Protein AF-A0A7G2CQJ1-F1 (afdb_monomer_lite)

Organism: NCBI:txid59799

Secondary structure (DSSP, 8-state):
-------PPPPP------------GGGS-SSHHHHHHHHHTT-HHHHHHHHHHHHHHHHTTSTTTTHHHHHHHHHHHHHTT-HHHHHHHHHHH--TTT-GGGB-TTT--B-S-HHHHHHHHHHHHHTT-HHHHHHHHHHHHHHHHHHHHHHHHHGGGS-S-------------

Sequence (173 aa):
MSLDGSWSPTKTPQGYTTSRKSIDCTSVPQTDDGLRTLAANGNWSGVLALAEKLEQEKAHQNGLEHLPYVLVRITVYFKTQQIPFAISLVELLGDVENSAHYRDPTTGENLVPFSLRYICGAIPHYAGETRKAIANLERLLSICKEEGKKIRSNCGAAAPYACHGLSFHSTTA

Foldseek 3Di:
DDDPDDDDDDDDDDDDPVPVPQQALVNAPLDPVRLVVCVVVVVLVSNLVSLVVVLVVVCVPPVCVNQVSLLSNLVSCVVVVVLVVNLVSLVVVPDQPPDPVQADPVPRDGNHDLSNQLVSLQSVVVVVNVVSSVVSVVVSVVVVVVVVVVVVVVCVVPDDDDPDDDDDDDDDD

Radius of gyration: 25.17 Å; chains: 1; bounding box: 92×44×51 Å

pLDDT: mean 78.84, std 21.12, range [35.09, 97.12]

Structure (mmCIF, N/CA/C/O backbone):
data_AF-A0A7G2CQJ1-F1
#
_entry.id   AF-A0A7G2CQJ1-F1
#
loop_
_atom_site.group_PDB
_atom_site.id
_atom_site.type_symbol
_atom_site.label_atom_id
_atom_site.label_alt_id
_atom_site.label_comp_id
_atom_site.label_asym_id
_atom_site.label_entity_id
_atom_site.label_seq_id
_atom_site.pdbx_PDB_ins_code
_atom_site.Cartn_x
_atom_site.Cartn_y
_atom_site.Cartn_z
_atom_site.occupancy
_atom_site.B_iso_or_equiv
_atom_site.auth_seq_id
_atom_site.auth_comp_id
_atom_site.auth_asym_id
_atom_site.auth_atom_id
_atom_site.pdbx_PDB_model_num
ATOM 1 N N . MET A 1 1 ? -75.884 12.885 5.018 1.00 38.56 1 MET A N 1
ATOM 2 C CA . MET A 1 1 ? -74.931 11.811 4.668 1.00 38.56 1 MET A CA 1
ATOM 3 C C . MET A 1 1 ? -73.543 12.347 4.970 1.00 38.56 1 MET A C 1
ATOM 5 O O . MET A 1 1 ? -73.030 13.131 4.186 1.00 38.56 1 MET A O 1
ATOM 9 N N . SER A 1 2 ? -73.019 12.030 6.155 1.00 37.56 2 SER A N 1
ATOM 10 C CA . SER A 1 2 ? -71.701 12.467 6.633 1.00 37.56 2 SER A CA 1
ATOM 11 C C . SER A 1 2 ? -70.716 11.311 6.483 1.00 37.56 2 SER A C 1
ATOM 13 O O . SER A 1 2 ? -71.051 10.177 6.823 1.00 37.56 2 SER A O 1
ATOM 15 N N . LEU A 1 3 ? -69.540 11.591 5.925 1.00 40.41 3 LEU A N 1
ATOM 16 C CA . LEU A 1 3 ? -68.446 10.639 5.752 1.00 40.41 3 LEU A CA 1
ATOM 17 C C . LEU A 1 3 ? -67.506 10.738 6.959 1.00 40.41 3 LEU A C 1
ATOM 19 O O . LEU A 1 3 ? -66.590 11.555 6.954 1.00 40.41 3 LEU A O 1
ATOM 23 N N . ASP A 1 4 ? -67.714 9.894 7.968 1.00 39.97 4 ASP A N 1
ATOM 24 C CA . ASP A 1 4 ? -66.741 9.685 9.046 1.00 39.97 4 ASP A CA 1
ATOM 25 C C . ASP A 1 4 ? -65.789 8.549 8.647 1.00 39.97 4 ASP A C 1
ATOM 27 O O . ASP A 1 4 ? -66.007 7.372 8.932 1.00 39.97 4 ASP A O 1
ATOM 31 N N . GLY A 1 5 ? -64.727 8.903 7.924 1.00 41.91 5 GLY A N 1
ATOM 32 C CA . GLY A 1 5 ? -63.614 8.006 7.625 1.00 41.91 5 GLY A CA 1
ATOM 33 C C . GLY A 1 5 ? -62.579 8.042 8.746 1.00 41.91 5 GLY A C 1
ATOM 34 O O . GLY A 1 5 ? -61.661 8.856 8.713 1.00 41.91 5 GLY A O 1
ATOM 35 N N . SER A 1 6 ? -62.723 7.163 9.739 1.00 41.19 6 SER A N 1
ATOM 36 C CA . SER A 1 6 ? -61.717 6.933 10.784 1.00 41.19 6 SER A CA 1
ATOM 37 C C . SER A 1 6 ? -60.402 6.446 10.161 1.00 41.19 6 SER A C 1
ATOM 39 O O . SER A 1 6 ? -60.312 5.338 9.630 1.00 41.19 6 SER A O 1
ATOM 41 N N . TRP A 1 7 ? -59.368 7.284 10.214 1.00 36.56 7 TRP A N 1
ATOM 42 C CA . TRP A 1 7 ? -58.009 6.924 9.822 1.00 36.56 7 TRP A CA 1
ATOM 43 C C . TRP A 1 7 ? -57.361 6.153 10.978 1.00 36.56 7 TRP A C 1
ATOM 45 O O . TRP A 1 7 ? -57.026 6.725 12.013 1.00 36.56 7 TRP A O 1
ATOM 55 N N . SER A 1 8 ? -57.213 4.836 10.828 1.00 43.59 8 SER A N 1
ATOM 56 C CA . SER A 1 8 ? -56.394 4.032 11.741 1.00 43.59 8 SER A CA 1
ATOM 57 C C . SER A 1 8 ? -54.943 4.049 11.250 1.00 43.59 8 SER A C 1
ATOM 59 O O . SER A 1 8 ? -54.709 3.676 10.099 1.00 43.59 8 SER A O 1
ATOM 61 N N . PRO A 1 9 ? -53.954 4.449 12.070 1.00 41.66 9 PRO A N 1
ATOM 62 C CA . PRO A 1 9 ? -52.561 4.415 11.655 1.00 41.66 9 PRO A CA 1
ATOM 63 C C . PRO A 1 9 ? -52.109 2.958 11.522 1.00 41.66 9 PRO A C 1
ATOM 65 O O . PRO A 1 9 ? -52.094 2.188 12.485 1.00 41.66 9 PRO A O 1
ATOM 68 N N . THR A 1 10 ? -51.747 2.577 10.299 1.00 43.53 10 THR A N 1
ATOM 69 C CA . THR A 1 10 ? -51.052 1.331 9.980 1.00 43.53 10 THR A CA 1
ATOM 70 C C . THR A 1 10 ? -49.830 1.184 10.878 1.00 43.53 10 THR A C 1
ATOM 72 O O . THR A 1 10 ? -48.957 2.052 10.905 1.00 43.53 10 THR A O 1
ATOM 75 N N . LYS A 1 11 ? -49.787 0.071 11.617 1.00 45.81 11 LYS A N 1
ATOM 76 C CA . LYS A 1 11 ? -48.659 -0.354 12.447 1.00 45.81 11 LYS A CA 1
ATOM 77 C C . LYS A 1 11 ? -47.366 -0.247 11.635 1.00 45.81 11 LYS A C 1
ATOM 79 O O . LYS A 1 11 ? -47.217 -0.920 10.618 1.00 45.81 11 LYS A O 1
ATOM 84 N N . THR A 1 12 ? -46.444 0.597 12.084 1.00 46.50 12 THR A N 1
ATOM 85 C CA . THR A 1 12 ? -45.064 0.593 11.605 1.00 46.50 12 THR A CA 1
ATOM 86 C C . THR A 1 12 ? -44.456 -0.790 11.865 1.00 46.50 12 THR A C 1
ATOM 88 O O . THR A 1 12 ? -44.685 -1.356 12.940 1.00 46.50 12 THR A O 1
ATOM 91 N N . PRO A 1 13 ? -43.694 -1.370 10.921 1.00 41.81 13 PRO A N 1
ATOM 92 C CA . PRO A 1 13 ? -42.969 -2.601 11.190 1.00 41.81 13 PRO A CA 1
ATOM 93 C C . PRO A 1 13 ? -41.965 -2.335 12.312 1.00 41.81 13 PRO A C 1
ATOM 95 O O . PRO A 1 13 ? -41.044 -1.529 12.170 1.00 41.81 13 PRO A O 1
ATOM 98 N N . GLN A 1 14 ? -42.170 -2.992 13.451 1.00 43.56 14 GLN A N 1
ATOM 99 C CA . GLN A 1 14 ? -41.167 -3.087 14.497 1.00 43.56 14 GLN A CA 1
ATOM 100 C C . GLN A 1 14 ? -39.921 -3.783 13.945 1.00 43.56 14 GLN A C 1
ATOM 102 O O . GLN A 1 14 ? -39.997 -4.891 13.425 1.00 43.56 14 GLN A O 1
ATOM 107 N N . GLY A 1 15 ? -38.773 -3.164 14.207 1.00 45.78 15 GLY A N 1
ATOM 108 C CA . GLY A 1 15 ? -37.639 -3.911 14.732 1.00 45.78 15 GLY A CA 1
ATOM 109 C C . GLY A 1 15 ? -36.681 -4.500 13.710 1.00 45.78 15 GLY A C 1
ATOM 110 O O . GLY A 1 15 ? -36.677 -5.700 13.478 1.00 45.78 15 GLY A O 1
ATOM 111 N N . TYR A 1 16 ? -35.722 -3.681 13.290 1.00 39.69 16 TYR A N 1
ATOM 112 C CA . TYR A 1 16 ? -34.320 -4.105 13.281 1.00 39.69 16 TYR A CA 1
ATOM 113 C C . TYR A 1 16 ? -33.422 -2.886 13.486 1.00 39.69 16 TYR A C 1
ATOM 115 O O . TYR A 1 16 ? -32.668 -2.461 12.615 1.00 39.69 16 TYR A O 1
ATOM 123 N N . THR A 1 17 ? -33.439 -2.342 14.703 1.00 41.84 17 THR A N 1
ATOM 124 C CA . THR A 1 17 ? -32.202 -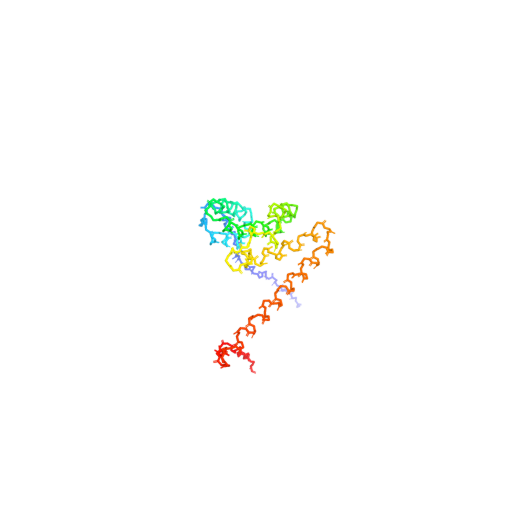1.779 15.246 1.00 41.84 17 THR A CA 1
ATOM 125 C C . THR A 1 17 ? -31.293 -2.962 15.557 1.00 41.84 17 THR A C 1
ATOM 127 O O . THR A 1 17 ? -31.190 -3.405 16.701 1.00 41.84 17 THR A O 1
ATOM 130 N N . THR A 1 18 ? -30.654 -3.528 14.533 1.00 45.84 18 THR A N 1
ATOM 131 C CA . THR A 1 18 ? -29.460 -4.341 14.754 1.00 45.84 18 THR A CA 1
ATOM 132 C C . THR A 1 18 ? -28.413 -3.371 15.279 1.00 45.84 18 THR A C 1
ATOM 134 O O . THR A 1 18 ? -27.668 -2.762 14.516 1.00 45.84 18 THR A O 1
ATOM 137 N N . SER A 1 19 ? -28.412 -3.170 16.596 1.00 44.41 19 SER A N 1
ATOM 138 C CA . SER A 1 19 ? -27.239 -2.705 17.314 1.00 44.41 19 SER A CA 1
ATOM 139 C C . SER A 1 19 ? -26.171 -3.750 17.016 1.00 44.41 19 SER A C 1
ATOM 141 O O . SER A 1 19 ? -26.135 -4.811 17.643 1.00 44.41 19 SER A O 1
ATOM 143 N N . ARG A 1 20 ? -25.398 -3.544 15.940 1.00 54.56 20 ARG A N 1
ATOM 144 C CA . ARG A 1 20 ? -24.215 -4.361 15.684 1.00 54.56 20 ARG A CA 1
ATOM 145 C C . ARG A 1 20 ? -23.365 -4.165 16.924 1.00 54.56 20 ARG A C 1
ATOM 147 O O . ARG A 1 20 ? -22.892 -3.057 17.166 1.00 54.56 20 ARG A O 1
ATOM 154 N N . LYS A 1 21 ? -23.248 -5.212 17.746 1.00 56.34 21 LYS A N 1
ATOM 155 C CA . LYS A 1 21 ? -22.308 -5.211 18.865 1.00 56.34 21 LYS A CA 1
ATOM 156 C C . LYS A 1 21 ? -20.968 -4.768 18.292 1.00 56.34 21 LYS A C 1
ATOM 158 O O . LYS A 1 21 ? -20.509 -5.363 17.320 1.00 56.34 21 LYS A O 1
ATOM 163 N N . SER A 1 22 ? -20.410 -3.696 18.847 1.00 59.47 22 SER A N 1
ATOM 164 C CA . SER A 1 22 ? -19.086 -3.216 18.468 1.00 59.47 22 SER A CA 1
ATOM 165 C C . SER A 1 22 ? -18.108 -4.373 18.654 1.00 59.47 22 SER A C 1
ATOM 167 O O . SER A 1 22 ? -17.890 -4.818 19.780 1.00 59.47 22 SER A O 1
ATOM 169 N N . ILE A 1 23 ? -17.614 -4.926 17.547 1.00 67.81 23 ILE A N 1
ATOM 170 C CA . ILE A 1 23 ? -16.630 -6.005 17.567 1.00 67.81 23 ILE A CA 1
ATOM 171 C C . ILE A 1 23 ? -15.284 -5.352 17.849 1.00 67.81 23 ILE A C 1
ATOM 173 O O . ILE A 1 23 ? -14.798 -4.560 17.041 1.00 67.81 23 ILE A O 1
ATOM 177 N N . ASP A 1 24 ? -14.717 -5.662 19.009 1.00 69.25 24 ASP A N 1
ATOM 178 C CA . ASP A 1 24 ? -13.407 -5.176 19.430 1.00 69.25 24 ASP A CA 1
ATOM 179 C C . ASP A 1 24 ? -12.278 -6.083 18.904 1.00 69.25 24 ASP A C 1
ATOM 181 O O . ASP A 1 24 ? -12.482 -7.259 18.598 1.00 69.25 24 ASP A O 1
ATOM 185 N N . CYS A 1 25 ? -11.068 -5.542 18.821 1.00 63.22 25 CYS A N 1
ATOM 186 C CA . CYS A 1 25 ? -9.852 -6.174 18.304 1.00 63.22 25 CYS A CA 1
ATOM 187 C C . CYS A 1 25 ? -9.487 -7.465 19.058 1.00 63.22 25 CYS A C 1
ATOM 189 O O . CYS A 1 25 ? -8.843 -8.353 18.506 1.00 63.22 25 CYS A O 1
ATOM 191 N N . THR A 1 26 ? -9.915 -7.572 20.317 1.00 71.50 26 THR A N 1
ATOM 192 C CA . THR A 1 26 ? -9.731 -8.741 21.190 1.00 71.50 26 THR A CA 1
ATOM 193 C C . THR A 1 26 ? -10.699 -9.888 20.887 1.00 71.50 26 THR A C 1
ATOM 195 O O . THR A 1 26 ? -10.455 -11.024 21.284 1.00 71.50 26 THR A O 1
ATOM 198 N N . SER A 1 27 ? -11.790 -9.604 20.171 1.00 76.31 27 SER A N 1
ATOM 199 C CA . SER A 1 27 ? -12.856 -10.565 19.865 1.00 76.31 27 SER A CA 1
ATOM 200 C C . SER A 1 27 ? -12.711 -11.240 18.500 1.00 76.31 27 SER A C 1
ATOM 202 O O . SER A 1 27 ? -13.514 -12.109 18.158 1.00 76.31 27 SER A O 1
ATOM 204 N N . VAL A 1 28 ? -11.689 -10.863 17.725 1.00 82.81 28 VAL A N 1
ATOM 205 C CA . VAL A 1 28 ? -11.397 -11.442 16.410 1.00 82.81 28 VAL A CA 1
ATOM 206 C C . VAL A 1 28 ? -10.082 -12.230 16.415 1.00 82.81 28 VAL A C 1
ATOM 208 O O . VAL A 1 28 ? -9.173 -11.910 17.191 1.00 82.81 28 VAL A O 1
ATOM 211 N N . PRO A 1 29 ? -9.943 -13.237 15.532 1.00 86.81 29 PRO A N 1
ATOM 212 C CA . PRO A 1 29 ? -8.672 -13.921 15.319 1.00 86.81 29 PRO A CA 1
ATOM 213 C C . PRO A 1 29 ? -7.546 -12.931 15.002 1.00 86.81 29 PRO A C 1
ATOM 215 O O . PRO A 1 29 ? -7.745 -11.975 14.260 1.00 86.81 29 PRO A O 1
ATOM 218 N N . GLN A 1 30 ? -6.348 -13.163 15.535 1.00 88.00 30 GLN A N 1
ATOM 219 C CA . GLN A 1 30 ? -5.166 -12.336 15.254 1.00 88.00 30 GLN A CA 1
ATOM 220 C C . GLN A 1 30 ? -4.519 -12.778 13.931 1.00 88.00 30 GLN A C 1
ATOM 222 O O . GLN A 1 30 ? -3.376 -13.214 13.899 1.00 88.00 30 GLN A O 1
ATOM 227 N N . THR A 1 31 ? -5.306 -12.775 12.857 1.00 90.94 31 THR A N 1
ATOM 228 C CA . THR A 1 31 ? -4.946 -13.289 11.527 1.00 90.94 31 THR A CA 1
ATOM 229 C C . THR A 1 31 ? -5.601 -12.432 10.440 1.00 90.94 31 THR A C 1
ATOM 231 O O . THR A 1 31 ? -6.423 -11.558 10.734 1.00 90.94 31 THR A O 1
ATOM 234 N N . ASP A 1 32 ? -5.300 -12.713 9.170 1.00 90.06 32 ASP A N 1
ATOM 235 C CA . ASP A 1 32 ? -5.942 -12.065 8.015 1.00 90.06 32 ASP A CA 1
ATOM 236 C C . ASP A 1 32 ? -7.476 -12.140 8.051 1.00 90.06 32 ASP A C 1
ATOM 238 O O . ASP A 1 32 ? -8.168 -11.202 7.648 1.00 90.06 32 ASP A O 1
ATOM 242 N N . ASP A 1 33 ? -8.033 -13.229 8.582 1.00 91.19 33 ASP A N 1
ATOM 243 C CA . ASP A 1 33 ? -9.482 -13.373 8.744 1.00 91.19 33 ASP A CA 1
ATOM 244 C C . ASP A 1 33 ? -10.049 -12.408 9.796 1.00 91.19 33 ASP A C 1
ATOM 246 O O . ASP A 1 33 ? -11.168 -11.903 9.647 1.00 91.19 33 ASP A O 1
ATOM 250 N N . GLY A 1 34 ? -9.260 -12.067 10.819 1.00 90.62 34 GLY A N 1
ATOM 251 C CA . GLY A 1 34 ? -9.585 -11.003 11.764 1.00 90.62 34 GLY A CA 1
ATOM 252 C C . GLY A 1 34 ? -9.640 -9.630 11.105 1.00 90.62 34 GLY A C 1
ATOM 253 O O . GLY A 1 34 ? -10.609 -8.896 11.310 1.00 90.62 34 GLY A O 1
ATOM 254 N N . LEU A 1 35 ? -8.665 -9.310 10.245 1.00 92.88 35 LEU A N 1
ATOM 255 C CA . LEU A 1 35 ? -8.658 -8.061 9.471 1.00 92.88 35 LEU A CA 1
ATOM 256 C C . LEU A 1 35 ? -9.908 -7.941 8.592 1.00 92.88 35 LEU A C 1
ATOM 258 O O . LEU A 1 35 ? -10.574 -6.903 8.599 1.00 92.88 35 LEU A O 1
ATOM 262 N N . ARG A 1 36 ? -10.272 -9.015 7.879 1.00 92.38 36 ARG A N 1
ATOM 263 C CA . ARG A 1 36 ? -11.488 -9.060 7.047 1.00 92.38 36 ARG A CA 1
ATOM 264 C C . ARG A 1 36 ? -12.749 -8.854 7.881 1.00 92.38 36 ARG A C 1
ATOM 266 O O . ARG A 1 36 ? -13.626 -8.089 7.485 1.00 92.38 36 ARG A O 1
ATOM 273 N N . THR A 1 37 ? -12.824 -9.494 9.046 1.00 91.12 37 THR A N 1
ATOM 274 C CA . THR A 1 37 ? -13.973 -9.388 9.954 1.00 91.12 37 THR A CA 1
ATOM 275 C C . THR A 1 37 ? -14.127 -7.966 10.495 1.00 91.12 37 THR A C 1
ATOM 277 O O . THR A 1 37 ? -15.224 -7.409 10.454 1.00 91.12 37 THR A O 1
ATOM 280 N N . LEU A 1 38 ? -13.042 -7.333 10.948 1.00 91.31 38 LEU A N 1
ATOM 281 C CA . LEU A 1 38 ? -13.073 -5.951 11.438 1.00 91.31 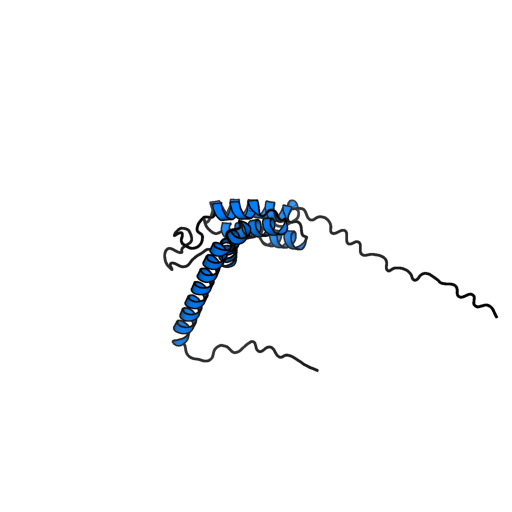38 LEU A CA 1
ATOM 282 C C . LEU A 1 38 ? -13.449 -4.963 10.325 1.00 91.31 38 LEU A C 1
ATOM 284 O O . LEU A 1 38 ? -14.300 -4.095 10.538 1.00 91.31 38 LEU A O 1
ATOM 288 N N . ALA A 1 39 ? -12.892 -5.139 9.123 1.00 91.50 39 ALA A N 1
ATOM 289 C CA . ALA A 1 39 ? -13.209 -4.312 7.962 1.00 91.50 39 ALA A CA 1
ATOM 290 C C . ALA A 1 39 ? -14.682 -4.446 7.541 1.00 91.50 39 ALA A C 1
ATOM 292 O O . ALA A 1 39 ? -15.343 -3.438 7.292 1.00 91.50 39 ALA A O 1
ATOM 293 N N . ALA A 1 40 ? -15.232 -5.666 7.531 1.00 90.69 40 ALA A N 1
ATOM 294 C CA . ALA A 1 40 ? -16.645 -5.912 7.230 1.00 90.69 40 ALA A CA 1
ATOM 295 C C . ALA A 1 40 ? -17.594 -5.241 8.241 1.00 90.69 40 ALA A C 1
ATOM 297 O O . ALA A 1 40 ? -18.707 -4.840 7.893 1.00 90.69 40 ALA A O 1
ATOM 298 N N . ASN A 1 41 ? -17.144 -5.076 9.487 1.00 88.75 41 ASN A N 1
ATOM 299 C CA . ASN A 1 41 ? -17.885 -4.375 10.533 1.00 88.75 41 ASN A CA 1
ATOM 300 C C . ASN A 1 41 ? -17.639 -2.858 10.551 1.00 88.75 41 ASN A C 1
ATOM 302 O O . ASN A 1 41 ? -18.292 -2.154 11.317 1.00 88.75 41 ASN A O 1
ATOM 306 N N . GLY A 1 42 ? -16.744 -2.343 9.703 1.00 89.06 42 GLY A N 1
ATOM 307 C CA . GLY A 1 42 ? -16.388 -0.925 9.649 1.00 89.06 42 GLY A CA 1
ATOM 308 C C . GLY A 1 42 ? -15.527 -0.448 10.822 1.00 89.06 42 GLY A C 1
ATOM 309 O O . GLY A 1 42 ? -15.381 0.759 11.007 1.00 89.06 42 GLY A O 1
ATOM 310 N N . ASN A 1 43 ? -14.947 -1.361 11.610 1.00 92.12 43 ASN A N 1
ATOM 311 C CA . ASN A 1 43 ? -14.040 -1.011 12.705 1.00 92.12 43 ASN A CA 1
ATOM 312 C C . ASN A 1 43 ? -12.629 -0.722 12.162 1.00 92.12 43 ASN A C 1
ATOM 314 O O . ASN A 1 43 ? -11.706 -1.519 12.318 1.00 92.12 43 ASN A O 1
ATOM 318 N N . TRP A 1 44 ? -12.462 0.425 11.501 1.00 93.25 44 TRP A N 1
ATOM 319 C CA . TRP A 1 44 ? -11.199 0.812 10.860 1.00 93.25 44 TRP A CA 1
ATOM 320 C C . TRP A 1 44 ? -10.054 1.044 11.852 1.00 93.25 44 TRP A C 1
ATOM 322 O O . TRP A 1 44 ? -8.910 0.735 11.531 1.00 93.25 44 TRP A O 1
ATOM 332 N N . SER A 1 45 ? -10.348 1.519 13.066 1.00 92.31 45 SER A N 1
ATOM 333 C CA . SER A 1 45 ? -9.358 1.636 14.146 1.00 92.31 45 SER A CA 1
ATOM 334 C C . SER A 1 45 ? -8.816 0.273 14.571 1.00 92.31 45 SER A C 1
ATOM 336 O O . SER A 1 45 ? -7.612 0.121 14.754 1.00 92.31 45 SER A O 1
ATOM 338 N N . GLY A 1 46 ? -9.686 -0.737 14.667 1.00 91.94 46 GLY A N 1
ATOM 339 C CA . GLY A 1 46 ? -9.268 -2.102 14.967 1.00 91.94 46 GLY A CA 1
ATOM 340 C C . GLY A 1 46 ? -8.479 -2.737 13.826 1.00 91.94 46 GLY A C 1
ATOM 341 O O . GLY A 1 46 ? -7.490 -3.419 14.080 1.00 91.94 46 GLY A O 1
ATOM 342 N N . VAL A 1 47 ? -8.872 -2.484 12.569 1.00 94.56 47 VAL A N 1
ATOM 343 C CA . VAL A 1 47 ? -8.101 -2.930 11.393 1.00 94.56 47 VAL A CA 1
ATOM 344 C C . VAL A 1 47 ? -6.691 -2.342 11.428 1.00 94.56 47 VAL A C 1
ATOM 346 O O . VAL A 1 47 ? -5.739 -3.078 11.194 1.00 94.56 47 VAL A O 1
ATOM 349 N N . LEU A 1 48 ? -6.545 -1.049 11.747 1.00 95.12 48 LEU A N 1
ATOM 350 C CA . LEU A 1 48 ? -5.237 -0.399 11.848 1.00 95.12 48 LEU A CA 1
ATOM 351 C C . LEU A 1 48 ? -4.361 -1.057 12.918 1.00 95.12 48 LEU A C 1
ATOM 353 O O . LEU A 1 48 ? -3.249 -1.476 12.612 1.00 95.12 48 LEU A O 1
ATOM 357 N N . ALA A 1 49 ? -4.887 -1.206 14.137 1.00 94.06 49 ALA A N 1
ATOM 358 C CA . ALA A 1 49 ? -4.142 -1.781 15.255 1.00 94.06 49 ALA A CA 1
ATOM 359 C C . ALA A 1 49 ? -3.716 -3.236 14.989 1.00 94.06 49 ALA A C 1
ATOM 361 O O . ALA A 1 49 ? -2.582 -3.620 15.273 1.00 94.06 49 ALA A O 1
ATOM 362 N N . LEU A 1 50 ? -4.609 -4.050 14.413 1.00 94.19 50 LEU A N 1
ATOM 363 C CA . LEU A 1 50 ? -4.287 -5.433 14.067 1.00 94.19 50 LEU A CA 1
ATOM 364 C C . LEU A 1 50 ? -3.273 -5.507 12.916 1.00 94.19 50 LEU A C 1
ATOM 366 O O . LEU A 1 50 ? -2.356 -6.322 12.971 1.00 94.19 50 LEU A O 1
ATOM 370 N N . ALA A 1 51 ? -3.401 -4.649 11.900 1.00 94.75 51 ALA A N 1
ATOM 371 C CA . ALA A 1 51 ? -2.464 -4.613 10.781 1.00 94.75 51 ALA A CA 1
ATOM 372 C C . ALA A 1 51 ? -1.056 -4.210 11.233 1.00 94.75 51 ALA A C 1
ATOM 374 O O . ALA A 1 51 ? -0.095 -4.830 10.799 1.00 94.75 51 ALA A O 1
ATOM 375 N N . GLU A 1 52 ? -0.923 -3.236 12.139 1.00 94.06 52 GLU A N 1
ATOM 376 C CA . GLU A 1 52 ? 0.374 -2.830 12.698 1.00 94.06 52 GLU A CA 1
ATOM 377 C C . GLU A 1 52 ? 1.053 -3.961 13.469 1.00 94.06 52 GLU A C 1
ATOM 379 O O . GLU A 1 52 ? 2.252 -4.189 13.314 1.00 94.06 52 GLU A O 1
ATOM 384 N N . LYS A 1 53 ? 0.286 -4.710 14.263 1.00 92.56 53 LYS A N 1
ATOM 385 C CA . LYS A 1 53 ? 0.812 -5.862 14.994 1.00 92.56 53 LYS A CA 1
ATOM 386 C C . LYS A 1 53 ? 1.298 -6.963 14.045 1.00 92.56 53 LYS A C 1
ATOM 388 O O . LYS A 1 53 ? 2.411 -7.456 14.208 1.00 92.56 53 LYS A O 1
ATOM 393 N N . LEU A 1 54 ? 0.493 -7.319 13.043 1.00 92.50 54 LEU A N 1
ATOM 394 C CA . LEU A 1 54 ? 0.852 -8.351 12.064 1.00 92.50 54 LEU A CA 1
ATOM 395 C C . LEU A 1 54 ? 2.035 -7.923 11.185 1.00 92.50 54 LEU A C 1
ATOM 397 O O . LEU A 1 54 ? 2.920 -8.729 10.908 1.00 92.50 54 LEU A O 1
ATOM 401 N N . GLU A 1 55 ? 2.093 -6.648 10.796 1.00 92.38 55 GLU A N 1
ATOM 402 C CA . GLU A 1 55 ? 3.235 -6.075 10.084 1.00 92.38 55 GLU A CA 1
ATOM 403 C C . GLU A 1 55 ? 4.518 -6.222 10.904 1.00 92.38 55 GLU A C 1
ATOM 405 O O . GLU A 1 55 ? 5.516 -6.716 10.383 1.00 92.38 55 GLU A O 1
ATOM 410 N N . GLN A 1 56 ? 4.484 -5.853 12.190 1.00 90.44 56 GLN A N 1
ATOM 411 C CA . GLN A 1 56 ? 5.629 -6.000 13.085 1.00 90.44 56 GLN A CA 1
ATOM 412 C C . GLN A 1 56 ? 6.045 -7.464 13.204 1.00 90.44 56 GLN A C 1
ATOM 414 O O . GLN A 1 56 ? 7.215 -7.771 13.010 1.00 90.44 56 GLN A O 1
ATOM 419 N N . GLU A 1 57 ? 5.120 -8.388 13.458 1.00 89.56 57 GLU A N 1
ATOM 420 C CA . GLU A 1 57 ? 5.431 -9.822 13.552 1.00 89.56 57 GLU A CA 1
ATOM 421 C C . GLU A 1 57 ? 6.105 -10.355 12.275 1.00 89.56 57 GLU A C 1
ATOM 423 O O . GLU A 1 57 ? 7.057 -11.137 12.352 1.00 89.56 57 GLU A O 1
ATOM 428 N N . LYS A 1 58 ? 5.665 -9.893 11.098 1.00 87.81 58 LYS A N 1
ATOM 429 C CA . LYS A 1 58 ? 6.181 -10.341 9.798 1.00 87.81 58 LYS A CA 1
ATOM 430 C C . LYS A 1 58 ? 7.461 -9.659 9.347 1.00 87.81 58 LYS A C 1
ATOM 432 O O . LYS A 1 58 ? 8.295 -10.320 8.728 1.00 87.81 58 LYS A O 1
ATOM 437 N N . ALA A 1 59 ? 7.672 -8.400 9.716 1.00 82.81 59 ALA A N 1
ATOM 438 C CA . ALA A 1 59 ? 8.903 -7.674 9.420 1.00 82.81 59 ALA A CA 1
ATOM 439 C C . ALA A 1 59 ? 10.145 -8.363 10.018 1.00 82.81 59 ALA A C 1
ATOM 441 O O . ALA A 1 59 ? 11.222 -8.302 9.431 1.00 82.81 59 ALA A O 1
ATOM 442 N N . HIS A 1 60 ? 9.992 -9.069 11.145 1.00 74.19 60 HIS A N 1
ATOM 443 C CA . HIS A 1 60 ? 11.086 -9.803 11.792 1.00 74.19 60 HIS A CA 1
ATOM 444 C C . HIS A 1 60 ? 11.402 -11.162 11.144 1.00 74.19 60 HIS A C 1
ATOM 446 O O . HIS A 1 60 ? 12.488 -11.691 11.366 1.00 74.19 60 HIS A O 1
ATOM 452 N N . GLN A 1 61 ? 10.468 -11.751 10.389 1.00 68.06 61 GLN A N 1
ATOM 453 C CA . GLN A 1 61 ? 10.599 -13.119 9.868 1.00 68.06 61 GLN A CA 1
ATOM 454 C C . GLN A 1 61 ? 11.108 -13.138 8.430 1.00 68.06 61 GLN A C 1
ATOM 456 O O . GLN A 1 61 ? 12.105 -13.789 8.141 1.00 68.06 61 GLN A O 1
ATOM 461 N N . ASN A 1 62 ? 10.426 -12.416 7.542 1.00 63.69 62 ASN A N 1
ATOM 462 C CA . ASN A 1 62 ? 10.697 -12.391 6.112 1.00 63.69 62 ASN A CA 1
ATOM 463 C C . ASN A 1 62 ? 10.452 -10.966 5.625 1.00 63.69 62 ASN A C 1
ATOM 465 O O . ASN A 1 62 ? 9.321 -10.480 5.651 1.00 63.69 62 ASN A O 1
ATOM 469 N N . GLY A 1 63 ? 11.515 -10.291 5.183 1.00 72.19 63 GLY A N 1
ATOM 470 C CA . GLY A 1 63 ? 11.538 -8.839 4.995 1.00 72.19 63 GLY A CA 1
ATOM 471 C C . GLY A 1 63 ? 10.449 -8.255 4.090 1.00 72.19 63 GLY A C 1
ATOM 472 O O . GLY A 1 63 ? 10.213 -7.064 4.183 1.00 72.19 63 GLY A O 1
ATOM 473 N N . LEU A 1 64 ? 9.745 -9.045 3.269 1.00 85.50 64 LEU A N 1
ATOM 474 C CA . LEU A 1 64 ? 8.676 -8.577 2.371 1.00 85.50 64 LEU A CA 1
ATOM 475 C C . LEU A 1 64 ? 7.270 -9.102 2.721 1.00 85.50 64 LEU A C 1
ATOM 477 O O . LEU A 1 64 ? 6.285 -8.604 2.179 1.00 85.50 64 LEU A O 1
ATOM 481 N N . GLU A 1 65 ? 7.137 -10.050 3.658 1.00 88.44 65 GLU A N 1
ATOM 482 C CA . GLU A 1 65 ? 5.823 -10.571 4.090 1.00 88.44 65 GLU A CA 1
ATOM 483 C C . GLU A 1 65 ? 4.974 -9.520 4.816 1.00 88.44 65 GLU A C 1
ATOM 485 O O . GLU A 1 65 ? 3.771 -9.699 4.991 1.00 88.44 65 GLU A O 1
ATOM 490 N N . HIS A 1 66 ? 5.593 -8.415 5.230 1.00 90.81 66 HIS A N 1
ATOM 491 C CA . HIS A 1 66 ? 4.920 -7.303 5.884 1.00 90.81 66 HIS A CA 1
ATOM 492 C C . HIS A 1 66 ? 4.150 -6.398 4.890 1.00 90.81 66 HIS A C 1
ATOM 494 O O . HIS A 1 66 ? 3.204 -5.714 5.283 1.00 90.81 66 HIS A O 1
ATOM 500 N N . LEU A 1 67 ? 4.495 -6.418 3.592 1.00 93.50 67 LEU A N 1
ATOM 501 C CA . LEU A 1 67 ? 3.944 -5.510 2.572 1.00 93.50 67 LEU A CA 1
ATOM 502 C C . LEU A 1 67 ? 2.410 -5.557 2.408 1.00 93.50 67 LEU A C 1
ATOM 504 O O . LEU A 1 67 ? 1.804 -4.495 2.228 1.00 93.50 67 LEU A O 1
ATOM 508 N N . PRO A 1 68 ? 1.731 -6.721 2.485 1.00 93.31 68 PRO A N 1
ATOM 509 C CA . PRO A 1 68 ? 0.270 -6.765 2.467 1.00 93.31 68 PRO A CA 1
ATOM 510 C C . PRO A 1 68 ? -0.366 -5.983 3.624 1.00 93.31 68 PRO A C 1
ATOM 512 O O . PRO A 1 68 ? -1.396 -5.338 3.432 1.00 93.31 68 PRO A O 1
ATOM 515 N N . TYR A 1 69 ? 0.254 -5.973 4.805 1.00 94.62 69 TYR A N 1
ATOM 516 C CA . TYR A 1 69 ? -0.250 -5.213 5.951 1.00 94.62 69 TYR A CA 1
ATOM 517 C C . TYR A 1 69 ? -0.014 -3.715 5.779 1.00 94.62 69 TYR A C 1
ATOM 519 O O . TYR A 1 69 ? -0.893 -2.921 6.115 1.00 94.62 69 TYR A O 1
ATOM 527 N N . VAL A 1 70 ? 1.092 -3.318 5.144 1.00 94.75 70 VAL A N 1
ATOM 528 C CA . VAL A 1 70 ? 1.316 -1.917 4.755 1.00 94.75 70 VAL A CA 1
ATOM 529 C C . VAL A 1 70 ? 0.211 -1.432 3.811 1.00 94.75 70 VAL A C 1
ATOM 531 O O . VAL A 1 70 ? -0.367 -0.365 4.020 1.00 94.75 70 VAL A O 1
ATOM 534 N N . LEU A 1 71 ? -0.169 -2.246 2.821 1.00 95.25 71 LEU A N 1
ATOM 535 C CA . LEU A 1 71 ? -1.301 -1.955 1.936 1.00 95.25 71 LEU A CA 1
ATOM 536 C C . LEU A 1 71 ? -2.622 -1.787 2.711 1.00 95.25 71 LEU A C 1
ATOM 538 O O . LEU A 1 71 ? -3.403 -0.874 2.419 1.00 95.25 71 LEU A O 1
ATOM 542 N N . VAL A 1 72 ? -2.878 -2.641 3.707 1.00 95.88 72 VAL A N 1
ATOM 543 C CA . VAL A 1 72 ? -4.059 -2.524 4.579 1.00 95.88 72 VAL A CA 1
ATOM 544 C C . VAL A 1 72 ? -4.034 -1.203 5.347 1.00 95.88 72 VAL A C 1
ATOM 546 O O . VAL A 1 72 ? -5.036 -0.487 5.338 1.00 95.88 72 VAL A O 1
ATOM 549 N N . ARG A 1 73 ? -2.901 -0.822 5.945 1.00 96.56 73 ARG A N 1
ATOM 550 C CA . ARG A 1 73 ? -2.755 0.449 6.676 1.00 96.56 73 ARG A CA 1
ATOM 551 C C . ARG A 1 73 ? -2.998 1.658 5.779 1.00 96.56 73 ARG A C 1
ATOM 553 O O . ARG A 1 73 ? -3.796 2.524 6.133 1.00 96.56 73 ARG A O 1
ATOM 560 N N . ILE A 1 74 ? -2.409 1.679 4.581 1.00 95.81 74 ILE A N 1
ATOM 561 C CA . ILE A 1 74 ? -2.666 2.733 3.588 1.00 95.81 74 ILE A CA 1
ATOM 562 C C . ILE A 1 74 ? -4.164 2.810 3.260 1.00 95.81 74 ILE A C 1
ATOM 564 O O . ILE A 1 74 ? -4.749 3.893 3.248 1.00 95.81 74 ILE A O 1
ATOM 568 N N . THR A 1 75 ? -4.816 1.662 3.065 1.00 94.56 75 THR A N 1
ATOM 569 C CA . THR A 1 75 ? -6.263 1.598 2.809 1.00 94.56 75 THR A CA 1
ATOM 570 C C . THR A 1 75 ? -7.069 2.188 3.968 1.00 94.56 75 THR A C 1
ATOM 572 O O . THR A 1 75 ? -8.016 2.942 3.732 1.00 94.56 75 THR A O 1
ATOM 575 N N . VAL A 1 76 ? -6.694 1.898 5.218 1.00 96.38 76 VAL A N 1
ATOM 576 C CA . VAL A 1 76 ? -7.338 2.476 6.406 1.00 96.38 76 VAL A CA 1
ATOM 577 C C . VAL A 1 76 ? -7.163 3.995 6.453 1.00 96.38 76 VAL A C 1
ATOM 579 O O . VAL A 1 76 ? -8.134 4.708 6.715 1.00 96.38 76 VAL A O 1
ATOM 582 N N . TYR A 1 77 ? -5.974 4.515 6.147 1.00 96.69 77 TYR A N 1
ATOM 583 C CA . TYR A 1 77 ? -5.744 5.960 6.082 1.00 96.69 77 TYR A CA 1
ATOM 584 C C . TYR A 1 77 ? -6.615 6.639 5.022 1.00 96.69 77 TYR A C 1
ATOM 586 O O . TYR A 1 77 ? -7.245 7.654 5.313 1.00 96.69 77 TYR A O 1
ATOM 594 N N . PHE A 1 78 ? -6.767 6.045 3.835 1.00 93.75 78 PHE A N 1
ATOM 595 C CA . PHE A 1 78 ? -7.714 6.547 2.835 1.00 93.75 78 PHE A CA 1
ATOM 596 C C . PHE A 1 78 ? -9.166 6.502 3.328 1.00 93.75 78 PHE A C 1
ATOM 598 O O . PHE A 1 78 ? -9.901 7.478 3.175 1.00 93.75 78 PHE A O 1
ATOM 605 N N . LYS A 1 79 ? -9.589 5.399 3.957 1.00 92.50 79 LYS A N 1
ATOM 606 C CA . LYS A 1 79 ? -10.955 5.247 4.491 1.00 92.50 79 LYS A CA 1
ATOM 607 C C . LYS A 1 79 ? -11.278 6.240 5.602 1.00 92.50 79 LYS A C 1
ATOM 609 O O . LYS A 1 79 ? -12.424 6.665 5.711 1.00 92.50 79 LYS A O 1
ATOM 614 N N . THR A 1 80 ? -10.283 6.617 6.394 1.00 94.81 80 THR A N 1
ATOM 615 C CA . THR A 1 80 ? -10.421 7.568 7.504 1.00 94.81 80 THR A CA 1
ATOM 616 C C . THR A 1 80 ? -10.041 9.001 7.121 1.00 94.81 80 THR A C 1
ATOM 618 O O . THR A 1 80 ? -9.990 9.861 7.991 1.00 94.81 80 THR A O 1
ATOM 621 N N . GLN A 1 81 ? -9.801 9.274 5.829 1.00 94.62 81 GLN A N 1
ATOM 622 C CA . GLN A 1 81 ? -9.388 10.584 5.296 1.00 94.62 81 GLN A CA 1
ATOM 623 C C . GLN A 1 81 ? -8.077 11.132 5.891 1.00 94.62 81 GLN A C 1
ATOM 625 O O . GLN A 1 81 ? -7.773 12.319 5.802 1.00 94.62 81 GLN A O 1
ATOM 630 N N . GLN A 1 82 ? -7.250 10.251 6.438 1.00 95.81 82 GLN A N 1
ATOM 631 C CA . GLN A 1 82 ? -5.947 10.543 7.022 1.00 95.81 82 GLN A CA 1
ATOM 632 C C . GLN A 1 82 ? -4.839 10.478 5.960 1.00 95.81 82 GLN A C 1
ATOM 634 O O . GLN A 1 82 ? -3.840 9.778 6.103 1.00 95.81 82 GLN A O 1
ATOM 639 N N . ILE A 1 83 ? -5.027 11.219 4.866 1.00 94.94 83 ILE A N 1
ATOM 640 C CA . ILE A 1 83 ? -4.157 11.185 3.679 1.00 94.94 83 ILE A CA 1
ATOM 641 C C . ILE A 1 83 ? -2.675 11.476 3.983 1.00 94.94 83 ILE A C 1
ATOM 643 O O . ILE A 1 83 ? -1.833 10.763 3.437 1.00 94.94 83 ILE A O 1
ATOM 647 N N . PRO A 1 84 ? -2.310 12.429 4.869 1.00 96.06 84 PRO A N 1
ATOM 648 C CA . PRO A 1 84 ? -0.903 12.685 5.184 1.00 96.06 84 PRO A CA 1
ATOM 649 C C . PRO A 1 84 ? -0.164 11.453 5.718 1.00 96.06 84 PRO A C 1
ATOM 651 O O . PRO A 1 84 ? 0.973 11.207 5.334 1.00 96.06 84 PRO A O 1
ATOM 654 N N . PHE A 1 85 ? -0.827 10.623 6.528 1.00 95.81 85 PHE A N 1
ATOM 655 C CA . PHE A 1 85 ? -0.227 9.395 7.053 1.00 95.81 85 PHE A CA 1
ATOM 656 C C . PHE A 1 85 ? -0.008 8.342 5.962 1.00 95.81 85 PHE A C 1
ATOM 658 O O . PHE A 1 85 ? 1.005 7.648 5.979 1.00 95.81 85 PHE A O 1
ATOM 665 N N . ALA A 1 86 ? -0.914 8.252 4.981 1.00 95.75 86 ALA A N 1
ATOM 666 C CA . ALA A 1 86 ? -0.723 7.388 3.817 1.00 95.75 86 ALA A CA 1
ATOM 667 C C . ALA A 1 86 ? 0.486 7.823 2.977 1.00 95.75 86 ALA A C 1
ATOM 669 O O . ALA A 1 86 ? 1.260 6.972 2.545 1.00 95.75 86 ALA A O 1
ATOM 670 N N . ILE A 1 87 ? 0.654 9.135 2.771 1.00 95.25 87 ILE A N 1
ATOM 671 C CA . ILE A 1 87 ? 1.802 9.699 2.050 1.00 95.25 87 ILE A CA 1
ATOM 672 C C . ILE A 1 87 ? 3.096 9.345 2.788 1.00 95.25 87 ILE A C 1
ATOM 674 O O . ILE A 1 87 ? 3.963 8.711 2.195 1.00 95.25 87 ILE A O 1
ATOM 678 N N . SER A 1 88 ? 3.189 9.649 4.086 1.00 96.25 88 SER A N 1
ATOM 679 C CA . SER A 1 88 ? 4.389 9.353 4.878 1.00 96.25 88 SER A CA 1
ATOM 680 C C . SER A 1 88 ? 4.719 7.861 4.919 1.00 96.25 88 SER A C 1
ATOM 682 O O . SER A 1 88 ? 5.881 7.483 4.826 1.00 96.25 88 SER A O 1
ATOM 684 N N . LEU A 1 89 ? 3.712 6.988 5.011 1.00 94.69 89 LEU A N 1
ATOM 685 C CA . LEU A 1 89 ? 3.935 5.542 4.988 1.00 94.69 89 LEU A CA 1
ATOM 686 C C . LEU A 1 89 ? 4.500 5.065 3.639 1.00 94.69 89 LEU A C 1
ATOM 688 O O . LEU A 1 89 ? 5.372 4.202 3.600 1.00 94.69 89 LEU A O 1
ATOM 692 N N . VAL A 1 90 ? 4.041 5.646 2.531 1.00 93.94 90 VAL A N 1
ATOM 693 C CA . VAL A 1 90 ? 4.549 5.331 1.188 1.00 93.94 90 VAL A CA 1
ATOM 694 C C . VAL A 1 90 ? 5.949 5.902 0.966 1.00 93.94 90 VAL A C 1
ATOM 696 O O . VAL A 1 90 ? 6.772 5.253 0.330 1.00 93.94 90 VAL A O 1
ATOM 699 N N . GLU A 1 91 ? 6.254 7.070 1.528 1.00 92.81 91 GLU A N 1
ATOM 700 C CA . GLU A 1 91 ? 7.612 7.623 1.532 1.00 92.81 91 GLU A CA 1
ATOM 701 C C . GLU A 1 91 ? 8.589 6.722 2.300 1.00 92.81 91 GLU A C 1
ATOM 703 O O . GLU A 1 91 ? 9.702 6.493 1.829 1.00 92.81 91 GLU A O 1
ATOM 708 N N . LEU A 1 92 ? 8.159 6.150 3.433 1.00 92.81 92 LEU A N 1
ATOM 709 C CA . LEU A 1 92 ? 8.958 5.201 4.219 1.00 92.81 92 LEU A CA 1
ATOM 710 C C . LEU A 1 92 ? 9.241 3.889 3.472 1.00 92.81 92 LEU A C 1
ATOM 712 O O . LEU A 1 92 ? 10.319 3.324 3.639 1.00 92.81 92 LEU A O 1
ATOM 716 N N . LEU A 1 93 ? 8.313 3.416 2.631 1.00 91.31 93 LEU A N 1
ATOM 717 C CA . LEU A 1 93 ? 8.543 2.251 1.764 1.00 91.31 93 LEU A CA 1
ATOM 718 C C . LEU A 1 93 ? 9.625 2.502 0.700 1.00 91.31 93 LEU A C 1
ATOM 720 O O . LEU A 1 93 ? 10.244 1.550 0.211 1.00 91.31 93 LEU A O 1
ATOM 724 N N . GLY A 1 94 ? 9.840 3.765 0.326 1.00 91.56 94 GLY A N 1
ATOM 725 C CA . GLY A 1 94 ? 10.786 4.170 -0.706 1.00 91.56 94 GLY A CA 1
ATOM 726 C C . GLY A 1 94 ? 10.360 3.767 -2.124 1.00 91.56 94 GLY A C 1
ATOM 727 O O . GLY A 1 94 ? 9.177 3.657 -2.450 1.00 91.56 94 GLY A O 1
ATOM 728 N N . ASP A 1 95 ? 11.345 3.573 -3.006 1.00 90.25 95 ASP A N 1
ATOM 729 C CA . ASP A 1 95 ? 11.099 3.213 -4.406 1.00 90.25 95 ASP A CA 1
ATOM 730 C C . ASP A 1 95 ? 10.751 1.720 -4.554 1.00 90.25 95 ASP A C 1
ATOM 732 O O . ASP A 1 95 ? 11.616 0.874 -4.793 1.00 90.25 95 ASP A O 1
ATOM 736 N N . VAL A 1 96 ? 9.457 1.407 -4.447 1.00 91.94 96 VAL A N 1
ATOM 737 C CA . VAL A 1 96 ? 8.902 0.050 -4.624 1.00 91.94 96 VAL A CA 1
ATOM 738 C C . VAL A 1 96 ? 9.044 -0.510 -6.045 1.00 91.94 96 VAL A C 1
ATOM 740 O O . VAL A 1 96 ? 8.821 -1.695 -6.284 1.00 91.94 96 VAL A O 1
ATOM 743 N N . GLU A 1 97 ? 9.397 0.333 -7.014 1.00 88.19 97 GLU A N 1
ATOM 744 C CA . GLU A 1 97 ? 9.395 0.013 -8.436 1.00 88.19 97 GLU A CA 1
ATOM 745 C C . GLU A 1 97 ? 10.788 -0.337 -8.975 1.00 88.19 97 GLU A C 1
ATOM 747 O O . GLU A 1 97 ? 10.932 -1.233 -9.819 1.00 88.19 97 GLU A O 1
ATOM 752 N N . ASN A 1 98 ? 11.811 0.390 -8.523 1.00 86.25 98 ASN A N 1
ATOM 753 C CA . ASN A 1 98 ? 13.177 0.264 -9.035 1.00 86.25 98 ASN A CA 1
ATOM 754 C C . ASN A 1 98 ? 14.181 -0.222 -7.992 1.00 86.25 98 ASN A C 1
ATOM 756 O O . ASN A 1 98 ? 15.288 -0.601 -8.375 1.00 86.25 98 ASN A O 1
ATOM 760 N N . SER A 1 99 ? 13.827 -0.252 -6.705 1.00 89.69 99 SER A N 1
ATOM 761 C CA . SER A 1 99 ? 14.743 -0.755 -5.682 1.00 89.69 99 SER A CA 1
ATOM 762 C C . SER A 1 99 ? 15.017 -2.248 -5.864 1.00 89.69 99 SER A C 1
ATOM 764 O O . SER A 1 99 ? 14.101 -3.060 -6.015 1.00 89.69 99 SER A O 1
ATOM 766 N N . ALA A 1 100 ? 16.297 -2.621 -5.792 1.00 88.12 100 ALA A N 1
ATOM 767 C CA . ALA A 1 100 ? 16.730 -4.016 -5.796 1.00 88.12 100 ALA A CA 1
ATOM 768 C C . ALA A 1 100 ? 16.209 -4.792 -4.574 1.00 88.12 100 ALA A C 1
ATOM 770 O O . ALA A 1 100 ? 16.071 -6.007 -4.646 1.00 88.12 100 ALA A O 1
ATOM 771 N N . HIS A 1 101 ? 15.869 -4.095 -3.482 1.00 89.12 101 HIS A N 1
ATOM 772 C CA . HIS A 1 101 ? 15.311 -4.701 -2.269 1.00 89.12 101 HIS A CA 1
ATOM 773 C C . HIS A 1 101 ? 13.995 -5.451 -2.524 1.00 89.12 101 HIS A C 1
ATOM 775 O O . HIS A 1 101 ? 13.692 -6.431 -1.852 1.00 89.12 101 HIS A O 1
ATOM 781 N N . TYR A 1 102 ? 13.231 -4.998 -3.517 1.00 91.50 102 TYR A N 1
ATOM 782 C CA . TYR A 1 102 ? 11.927 -5.547 -3.873 1.00 91.50 102 TYR A CA 1
ATOM 783 C C . TYR A 1 102 ? 11.982 -6.513 -5.053 1.00 91.50 102 TYR A C 1
ATOM 785 O O . TYR A 1 102 ? 10.937 -6.894 -5.581 1.00 91.50 102 TYR A O 1
ATOM 793 N N . ARG A 1 103 ? 13.180 -6.889 -5.507 1.00 91.19 103 ARG A N 1
ATOM 794 C CA . ARG A 1 103 ? 13.345 -7.800 -6.635 1.00 91.19 103 ARG A CA 1
ATOM 795 C C . ARG A 1 103 ? 13.785 -9.170 -6.170 1.00 91.19 103 ARG A C 1
ATOM 797 O O . ARG A 1 103 ? 14.671 -9.296 -5.330 1.00 91.19 103 ARG A O 1
ATOM 804 N N . ASP A 1 104 ? 13.193 -10.187 -6.777 1.00 88.69 104 ASP A N 1
ATOM 805 C CA . ASP A 1 104 ? 13.696 -11.544 -6.663 1.00 88.69 104 ASP A CA 1
ATOM 806 C C . ASP A 1 104 ? 15.118 -11.594 -7.255 1.00 88.69 104 ASP A C 1
ATOM 808 O O . ASP A 1 104 ? 15.312 -11.196 -8.409 1.00 88.69 104 ASP A O 1
ATOM 812 N N . PRO A 1 105 ? 16.132 -12.052 -6.501 1.00 87.12 105 PRO A N 1
ATOM 813 C CA . PRO A 1 105 ? 17.512 -12.077 -6.980 1.00 87.12 105 PRO A CA 1
ATOM 814 C C . PRO A 1 105 ? 17.738 -13.081 -8.121 1.00 87.12 105 PRO A C 1
ATOM 816 O O . PRO A 1 105 ? 18.721 -12.966 -8.849 1.00 87.12 105 PRO A O 1
ATOM 819 N N . THR A 1 106 ? 16.846 -14.058 -8.280 1.00 88.81 106 THR A N 1
ATOM 820 C CA . THR A 1 106 ? 16.929 -15.134 -9.271 1.00 88.81 106 THR A CA 1
ATOM 821 C C . THR A 1 106 ? 16.125 -14.797 -10.521 1.00 88.81 106 THR A C 1
ATOM 823 O O . THR A 1 106 ? 16.640 -14.906 -11.632 1.00 88.81 106 THR A O 1
ATOM 826 N N . THR A 1 107 ? 14.864 -14.388 -10.364 1.00 88.06 107 THR A N 1
ATOM 827 C CA . THR A 1 107 ? 13.960 -14.117 -11.497 1.00 88.06 107 THR A CA 1
ATOM 828 C C . THR A 1 107 ? 13.993 -12.655 -11.942 1.00 88.06 107 THR A C 1
ATOM 830 O O . THR A 1 107 ? 13.604 -12.336 -13.067 1.00 88.06 107 THR A O 1
ATOM 833 N N . GLY A 1 108 ? 14.462 -11.749 -11.079 1.00 87.38 108 GLY A N 1
ATOM 834 C CA . GLY A 1 108 ? 14.430 -10.304 -11.301 1.00 87.38 108 GLY A CA 1
ATOM 835 C C . GLY A 1 108 ? 13.027 -9.695 -11.215 1.00 87.38 108 GLY A C 1
ATOM 836 O O . GLY A 1 108 ? 12.872 -8.497 -11.484 1.00 87.38 108 GLY A O 1
ATOM 837 N N . GLU A 1 109 ? 12.010 -10.489 -10.871 1.00 88.25 109 GLU A N 1
ATOM 838 C CA . GLU A 1 109 ? 10.620 -10.051 -10.762 1.00 88.25 109 GLU A CA 1
ATOM 839 C C . GLU A 1 109 ? 10.418 -9.144 -9.550 1.00 88.25 109 GLU A C 1
ATOM 841 O O . GLU A 1 109 ? 11.115 -9.253 -8.544 1.00 88.25 109 GLU A O 1
ATOM 846 N N . ASN A 1 110 ? 9.464 -8.219 -9.655 1.00 91.06 110 ASN A N 1
ATOM 847 C CA . ASN A 1 110 ? 9.106 -7.364 -8.532 1.00 91.06 110 ASN A CA 1
ATOM 848 C C . ASN A 1 110 ? 8.178 -8.139 -7.584 1.00 91.06 110 ASN A C 1
ATOM 850 O O . ASN A 1 110 ? 7.095 -8.559 -7.986 1.00 91.06 110 ASN A O 1
ATOM 854 N N . LEU A 1 111 ? 8.612 -8.303 -6.336 1.00 91.62 111 LEU A N 1
ATOM 855 C CA . LEU A 1 111 ? 7.925 -9.052 -5.285 1.00 91.62 111 LEU A CA 1
ATOM 856 C C . LEU A 1 111 ? 6.825 -8.235 -4.586 1.00 91.62 111 LEU A C 1
ATOM 858 O O . LEU A 1 111 ? 6.038 -8.783 -3.815 1.00 91.62 111 LEU A O 1
ATOM 862 N N . VAL A 1 112 ? 6.752 -6.925 -4.835 1.00 92.88 112 VAL A N 1
ATOM 863 C CA . VAL A 1 112 ? 5.734 -6.049 -4.246 1.00 92.88 112 VAL A CA 1
ATOM 864 C C . VAL A 1 112 ? 4.380 -6.326 -4.908 1.00 92.88 112 VAL A C 1
ATOM 866 O O . VAL A 1 112 ? 4.282 -6.295 -6.140 1.00 92.88 112 VAL A O 1
ATOM 869 N N . PRO A 1 113 ? 3.298 -6.517 -4.126 1.00 92.12 113 PRO A N 1
ATOM 870 C CA . PRO A 1 113 ? 1.960 -6.699 -4.677 1.00 92.12 113 PRO A CA 1
ATOM 871 C C . PRO A 1 113 ? 1.568 -5.570 -5.637 1.00 92.12 113 PRO A C 1
ATOM 873 O O . PRO A 1 113 ? 1.736 -4.389 -5.325 1.00 92.12 113 PRO A O 1
ATOM 876 N N . PHE A 1 114 ? 0.981 -5.918 -6.787 1.00 92.19 114 PHE A N 1
ATOM 877 C CA . PHE A 1 114 ? 0.587 -4.938 -7.809 1.00 92.19 114 PHE A CA 1
ATOM 878 C C . PHE A 1 114 ? -0.317 -3.824 -7.259 1.00 92.19 114 PHE A C 1
ATOM 880 O O . PHE A 1 114 ? -0.168 -2.662 -7.626 1.00 92.19 114 PHE A O 1
ATOM 887 N N . SER A 1 115 ? -1.229 -4.154 -6.344 1.00 93.50 115 SER A N 1
ATOM 888 C CA . SER A 1 115 ? -2.097 -3.181 -5.672 1.00 93.50 115 SER A CA 1
ATOM 889 C C . SER A 1 115 ? -1.310 -2.131 -4.885 1.00 93.50 115 SER A C 1
ATOM 891 O O . SER A 1 115 ? -1.655 -0.952 -4.934 1.00 93.50 115 SER A O 1
ATOM 893 N N . LEU A 1 116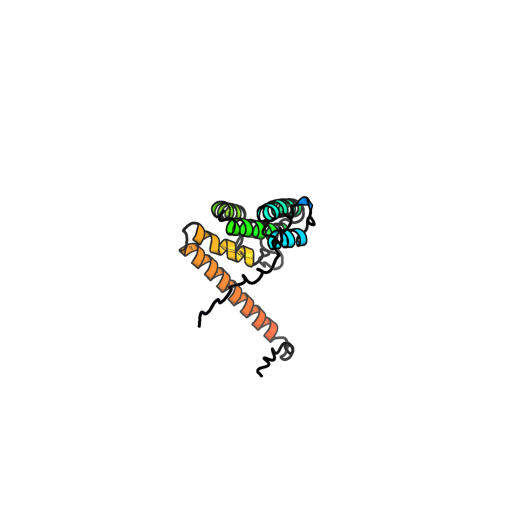 ? -0.235 -2.533 -4.202 1.00 94.69 116 LEU A N 1
ATOM 894 C CA . LEU A 1 116 ? 0.635 -1.609 -3.479 1.00 94.69 116 LEU A CA 1
ATOM 895 C C . LEU A 1 116 ? 1.436 -0.744 -4.456 1.00 94.69 116 LEU A C 1
ATOM 897 O O . LEU A 1 116 ? 1.448 0.474 -4.314 1.00 94.69 116 LEU A O 1
ATOM 901 N N . ARG A 1 117 ? 1.991 -1.348 -5.512 1.00 94.94 117 ARG A N 1
ATOM 902 C CA . ARG A 1 117 ? 2.674 -0.634 -6.606 1.00 94.94 117 ARG A CA 1
ATOM 903 C C . ARG A 1 117 ? 1.780 0.438 -7.239 1.00 94.94 117 ARG A C 1
ATOM 905 O O . ARG A 1 117 ? 2.196 1.584 -7.398 1.00 94.94 117 ARG A O 1
ATOM 912 N N . TYR A 1 118 ? 0.526 0.093 -7.534 1.00 95.12 118 TYR A N 1
ATOM 913 C CA . TYR A 1 118 ? -0.475 1.020 -8.066 1.00 95.12 118 TYR A CA 1
ATOM 914 C C . TYR A 1 118 ? -0.727 2.202 -7.124 1.00 95.12 118 TYR A C 1
ATOM 916 O O . TYR A 1 118 ? -0.706 3.352 -7.561 1.00 95.12 118 TYR A O 1
ATOM 924 N N . ILE A 1 119 ? -0.923 1.937 -5.829 1.00 94.75 119 ILE A N 1
ATOM 925 C CA . ILE A 1 119 ? -1.139 2.997 -4.841 1.00 94.75 119 ILE A CA 1
ATOM 926 C C . ILE A 1 119 ? 0.097 3.888 -4.721 1.00 94.75 119 ILE A C 1
ATOM 928 O O . ILE A 1 119 ? -0.047 5.104 -4.789 1.00 94.75 119 ILE A O 1
ATOM 932 N N . CYS A 1 120 ? 1.303 3.323 -4.631 1.00 94.69 120 CYS A N 1
ATOM 933 C CA . CYS A 1 120 ? 2.549 4.094 -4.636 1.00 94.69 120 CYS A CA 1
ATOM 934 C C . CYS A 1 120 ? 2.665 4.978 -5.890 1.00 94.69 120 CYS A C 1
ATOM 936 O O . CYS A 1 120 ? 3.092 6.128 -5.805 1.00 94.69 120 CYS A O 1
ATOM 938 N N . GLY A 1 121 ? 2.218 4.479 -7.046 1.00 94.88 121 GLY A N 1
ATOM 939 C CA . GLY A 1 121 ? 2.130 5.260 -8.277 1.00 94.88 121 GLY A CA 1
ATOM 940 C C . GLY A 1 121 ? 1.117 6.408 -8.213 1.00 94.88 121 GLY A C 1
ATOM 941 O O . GLY A 1 121 ? 1.382 7.474 -8.763 1.00 94.88 121 GLY A O 1
ATOM 942 N N . ALA A 1 122 ? -0.008 6.224 -7.519 1.00 95.12 122 ALA A N 1
ATOM 943 C CA . ALA A 1 122 ? -1.083 7.211 -7.400 1.00 95.12 122 ALA A CA 1
ATOM 944 C C . ALA A 1 122 ? -0.860 8.260 -6.293 1.00 95.12 122 ALA A C 1
ATOM 946 O O . ALA A 1 122 ? -1.351 9.381 -6.408 1.00 95.12 122 ALA A O 1
ATOM 947 N N . ILE A 1 123 ? -0.112 7.931 -5.236 1.00 94.81 123 ILE A N 1
ATOM 948 C CA . ILE A 1 123 ? 0.137 8.794 -4.067 1.00 94.81 123 ILE A CA 1
ATOM 949 C C . ILE A 1 123 ? 0.604 10.216 -4.411 1.00 94.81 123 ILE A C 1
ATOM 951 O O . ILE A 1 123 ? 0.058 11.150 -3.820 1.00 94.81 123 ILE A O 1
ATOM 955 N N . PRO A 1 124 ? 1.505 10.444 -5.390 1.00 95.00 124 PRO A N 1
ATOM 956 C CA . PRO A 1 124 ? 1.911 11.797 -5.762 1.00 95.00 124 PRO A CA 1
ATOM 957 C C . PRO A 1 124 ? 0.740 12.714 -6.139 1.00 95.00 124 PRO A C 1
ATOM 959 O O . PRO A 1 124 ? 0.801 13.909 -5.879 1.00 95.00 124 PRO A O 1
ATOM 962 N N . HIS A 1 125 ? -0.365 12.185 -6.678 1.00 96.38 125 HIS A N 1
ATOM 963 C CA . HIS A 1 125 ? -1.555 12.986 -6.976 1.00 96.38 125 HIS A CA 1
ATOM 964 C C . HIS A 1 125 ? -2.153 13.606 -5.706 1.00 96.38 125 HIS A C 1
ATOM 966 O O . HIS A 1 125 ? -2.488 14.789 -5.700 1.00 96.38 125 HIS A O 1
ATOM 972 N N . TYR A 1 126 ? -2.213 12.835 -4.619 1.00 93.12 126 TYR A N 1
ATOM 973 C CA . TYR A 1 126 ? -2.708 13.295 -3.320 1.00 93.12 126 TYR A CA 1
ATOM 974 C C . TYR A 1 126 ? -1.767 14.300 -2.641 1.00 93.12 126 TYR A C 1
ATOM 976 O O . TYR A 1 126 ? -2.215 15.074 -1.800 1.00 93.12 126 TYR A O 1
ATOM 984 N N . ALA A 1 127 ? -0.493 14.333 -3.042 1.00 93.31 127 ALA A N 1
ATOM 985 C CA . ALA A 1 127 ? 0.484 15.346 -2.643 1.00 93.31 127 ALA A CA 1
ATOM 986 C C . ALA A 1 127 ? 0.504 16.584 -3.574 1.00 93.31 127 ALA A C 1
ATOM 988 O O . ALA A 1 127 ? 1.316 17.485 -3.391 1.00 93.31 127 ALA A O 1
ATOM 989 N N . GLY A 1 128 ? -0.369 16.646 -4.590 1.00 94.69 128 GLY A N 1
ATOM 990 C CA . GLY A 1 128 ? -0.413 17.733 -5.579 1.00 94.69 128 GLY A CA 1
ATOM 991 C C . GLY A 1 128 ? 0.497 17.533 -6.802 1.00 94.69 128 GLY A C 1
ATOM 992 O O . GLY A 1 128 ? 0.426 18.290 -7.770 1.00 94.69 128 GLY A O 1
ATOM 993 N N . GLU A 1 129 ? 1.290 16.464 -6.841 1.00 96.12 129 GLU A N 1
ATOM 994 C CA . GLU A 1 129 ? 2.204 16.102 -7.929 1.00 96.12 129 GLU A CA 1
ATOM 995 C C . GLU A 1 129 ? 1.513 15.240 -9.007 1.00 96.12 129 GLU A C 1
ATOM 997 O O . GLU A 1 129 ? 1.961 14.150 -9.372 1.00 96.12 129 GLU A O 1
ATOM 1002 N N . THR A 1 130 ? 0.404 15.730 -9.571 1.00 96.81 130 THR A N 1
ATOM 1003 C CA . THR A 1 130 ? -0.430 14.950 -10.515 1.00 96.81 130 THR A CA 1
ATOM 1004 C C . THR A 1 130 ? 0.341 14.449 -11.743 1.00 96.81 130 THR A C 1
ATOM 1006 O O . THR A 1 130 ? 0.146 13.315 -12.173 1.00 96.81 130 THR A O 1
ATOM 1009 N N . ARG A 1 131 ? 1.261 15.252 -12.298 1.00 97.12 131 ARG A N 1
ATOM 1010 C CA . ARG A 1 131 ? 2.075 14.832 -13.458 1.00 97.12 131 ARG A CA 1
ATOM 1011 C C . ARG A 1 131 ? 2.949 13.619 -13.144 1.00 97.12 131 ARG A C 1
ATOM 1013 O O . ARG A 1 131 ? 3.084 12.734 -13.981 1.00 97.12 131 ARG A O 1
ATOM 1020 N N . LYS A 1 132 ? 3.513 13.570 -11.937 1.00 95.62 132 LYS A N 1
ATOM 1021 C CA . LYS A 1 132 ? 4.332 12.447 -11.475 1.00 95.62 132 LYS A CA 1
ATOM 1022 C C . LYS A 1 132 ? 3.481 11.200 -11.272 1.00 95.62 132 LYS A C 1
ATOM 1024 O O . LYS A 1 132 ? 3.898 10.124 -11.678 1.00 95.62 132 LYS A O 1
ATOM 1029 N N . ALA A 1 133 ? 2.271 11.348 -10.731 1.00 96.62 133 ALA A N 1
ATOM 1030 C CA . ALA A 1 133 ? 1.340 10.229 -10.616 1.00 96.62 133 ALA A CA 1
ATOM 1031 C C . ALA A 1 133 ? 0.972 9.639 -11.986 1.00 96.62 133 ALA A C 1
ATOM 1033 O O . ALA A 1 133 ? 1.039 8.428 -12.166 1.00 96.62 133 ALA A O 1
ATOM 1034 N N . ILE A 1 134 ? 0.660 10.486 -12.975 1.00 96.94 134 ILE A N 1
ATOM 1035 C CA . ILE A 1 134 ? 0.382 10.036 -14.349 1.00 96.94 134 ILE A CA 1
ATOM 1036 C C . ILE A 1 134 ? 1.581 9.270 -14.915 1.00 96.94 134 ILE A C 1
ATOM 1038 O O . ILE A 1 134 ? 1.417 8.131 -15.342 1.00 96.94 134 ILE A O 1
ATOM 1042 N N . ALA A 1 135 ? 2.786 9.842 -14.842 1.00 95.88 135 ALA A N 1
ATOM 1043 C CA . ALA A 1 135 ? 3.996 9.190 -15.341 1.00 95.88 135 ALA A CA 1
ATOM 1044 C C . ALA A 1 135 ? 4.250 7.829 -14.662 1.00 95.88 135 ALA A C 1
ATOM 1046 O O . ALA A 1 135 ? 4.573 6.845 -15.330 1.00 95.88 135 ALA A O 1
ATOM 1047 N N . ASN A 1 136 ? 4.053 7.744 -13.343 1.00 94.56 136 ASN A N 1
ATOM 1048 C CA . ASN A 1 136 ? 4.200 6.499 -12.591 1.00 94.56 136 ASN A CA 1
ATOM 1049 C C . ASN A 1 136 ? 3.184 5.434 -13.037 1.00 94.56 136 ASN A C 1
ATOM 1051 O O . ASN A 1 136 ? 3.547 4.275 -13.248 1.00 94.56 136 ASN A O 1
ATOM 1055 N N . LEU A 1 137 ? 1.917 5.818 -13.208 1.00 95.31 137 LEU A N 1
ATOM 1056 C CA . LEU A 1 137 ? 0.852 4.909 -13.634 1.00 95.31 137 LEU A CA 1
ATOM 1057 C C . LEU A 1 137 ? 1.024 4.466 -15.096 1.00 95.31 137 LEU A C 1
ATOM 1059 O O . LEU A 1 137 ? 0.841 3.290 -15.404 1.00 95.31 137 LEU A O 1
ATOM 1063 N N . GLU A 1 138 ? 1.443 5.356 -15.996 1.00 95.56 138 GLU A N 1
ATOM 1064 C CA . GLU A 1 138 ? 1.764 5.017 -17.389 1.00 95.56 138 GLU A CA 1
ATOM 1065 C C . GLU A 1 138 ? 2.924 4.020 -17.485 1.00 95.56 138 GLU A C 1
ATOM 1067 O O . GLU A 1 138 ? 2.889 3.081 -18.291 1.00 95.56 138 GLU A O 1
ATOM 1072 N N . ARG A 1 139 ? 3.934 4.171 -16.622 1.00 93.31 139 ARG A N 1
ATOM 1073 C CA . ARG A 1 139 ? 5.034 3.213 -16.505 1.00 93.31 139 ARG A CA 1
ATOM 1074 C C . ARG A 1 139 ? 4.531 1.838 -16.067 1.00 93.31 139 ARG A C 1
ATOM 1076 O O . ARG A 1 139 ? 4.871 0.840 -16.700 1.00 93.31 139 ARG A O 1
ATOM 1083 N N . LEU A 1 140 ? 3.687 1.781 -15.035 1.00 92.62 140 LEU A N 1
ATOM 1084 C CA . LEU A 1 140 ? 3.070 0.536 -14.565 1.00 92.62 140 LEU A CA 1
ATOM 1085 C C . LEU A 1 140 ? 2.237 -0.148 -15.654 1.00 92.62 140 LEU A C 1
ATOM 1087 O O . LEU A 1 140 ? 2.361 -1.355 -15.866 1.00 92.62 140 LEU A O 1
ATOM 1091 N N . LEU A 1 141 ? 1.438 0.619 -16.397 1.00 93.06 141 LEU A N 1
ATOM 1092 C CA . LEU A 1 141 ? 0.664 0.105 -17.529 1.00 93.06 141 LEU A CA 1
ATOM 1093 C C . LEU A 1 141 ? 1.565 -0.448 -18.638 1.00 93.06 141 LEU A C 1
ATOM 1095 O O . LEU A 1 141 ? 1.236 -1.463 -19.254 1.00 93.06 141 LEU A O 1
ATOM 1099 N N . SER A 1 142 ? 2.700 0.200 -18.895 1.00 92.38 142 SER A N 1
ATOM 1100 C CA . SER A 1 142 ? 3.678 -0.267 -19.881 1.00 92.38 142 SER A CA 1
ATOM 1101 C C . SER A 1 142 ? 4.289 -1.608 -19.468 1.00 92.38 142 SER A C 1
ATOM 1103 O O . SER A 1 142 ? 4.369 -2.511 -20.296 1.00 92.38 142 SER A O 1
ATOM 1105 N N . ILE A 1 143 ? 4.616 -1.786 -18.183 1.00 88.50 143 ILE A N 1
ATOM 1106 C CA . ILE A 1 143 ? 5.095 -3.067 -17.637 1.00 88.50 143 ILE A CA 1
ATOM 1107 C C . ILE A 1 143 ? 4.051 -4.174 -17.848 1.00 88.50 143 ILE A C 1
ATOM 1109 O O . ILE A 1 143 ? 4.379 -5.221 -18.404 1.00 88.50 143 ILE A O 1
ATOM 1113 N N . CYS A 1 144 ? 2.781 -3.913 -17.518 1.00 87.12 144 CYS A N 1
ATOM 1114 C CA . CYS A 1 144 ? 1.697 -4.887 -17.700 1.00 87.12 144 CYS A CA 1
ATOM 1115 C C . CYS A 1 144 ? 1.537 -5.320 -19.168 1.00 87.12 144 CYS A C 1
ATOM 1117 O O . CYS A 1 144 ? 1.275 -6.487 -19.463 1.00 87.12 144 CYS A O 1
ATOM 1119 N N . LYS A 1 145 ? 1.699 -4.382 -20.114 1.00 89.62 145 LYS A N 1
ATOM 1120 C CA . LYS A 1 145 ? 1.642 -4.684 -21.553 1.00 89.62 145 LYS A CA 1
ATOM 1121 C C . LYS A 1 145 ? 2.774 -5.614 -21.978 1.00 89.62 145 LYS A C 1
ATOM 1123 O O . LYS A 1 145 ? 2.528 -6.547 -22.741 1.00 89.62 145 LYS A O 1
ATOM 1128 N N . GLU A 1 146 ? 3.993 -5.371 -21.506 1.00 87.44 146 GLU A N 1
ATOM 1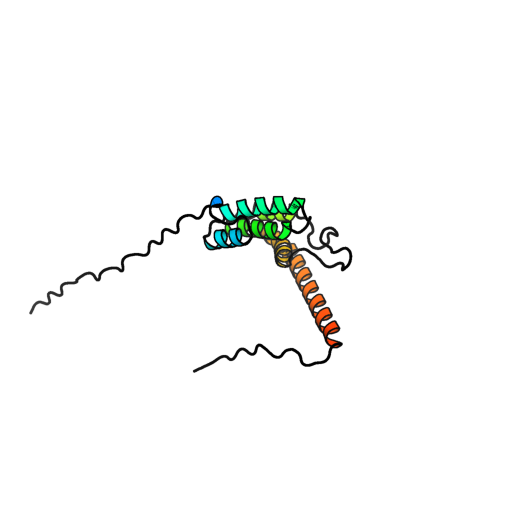129 C CA . GLU A 1 146 ? 5.149 -6.208 -21.839 1.00 87.44 146 GLU A CA 1
ATOM 1130 C C . GLU A 1 146 ? 5.051 -7.605 -21.214 1.00 87.44 146 GLU A C 1
ATOM 1132 O O . GLU A 1 146 ? 5.308 -8.599 -21.892 1.00 87.44 146 GLU A O 1
ATOM 1137 N N . GLU A 1 147 ? 4.598 -7.714 -19.965 1.00 84.38 147 GLU A N 1
ATOM 1138 C CA . GLU A 1 147 ? 4.320 -9.006 -19.321 1.00 84.38 147 GLU A CA 1
ATOM 1139 C C . GLU A 1 147 ? 3.241 -9.793 -20.083 1.00 84.38 147 GLU A C 1
ATOM 1141 O O . GLU A 1 147 ? 3.430 -10.969 -20.397 1.00 84.38 147 GLU A O 1
ATOM 1146 N N . GLY A 1 148 ? 2.159 -9.131 -20.509 1.00 81.94 148 GLY A N 1
ATOM 1147 C CA . GLY A 1 148 ? 1.123 -9.749 -21.341 1.00 81.94 148 GLY A CA 1
ATOM 1148 C C . GLY A 1 148 ? 1.634 -10.243 -22.703 1.00 81.94 148 GLY A C 1
ATOM 1149 O O . GLY A 1 148 ? 1.215 -11.303 -23.176 1.00 81.94 148 GLY A O 1
ATOM 1150 N N . LYS A 1 149 ? 2.570 -9.519 -23.335 1.00 82.56 149 LYS A N 1
ATOM 1151 C CA . LYS A 1 149 ? 3.234 -9.965 -24.575 1.00 82.56 149 LYS A CA 1
ATOM 1152 C C . LYS A 1 149 ? 4.112 -11.192 -24.340 1.00 82.56 149 LYS A C 1
ATOM 1154 O O . LYS A 1 149 ? 4.053 -12.121 -25.143 1.00 82.56 149 LYS A O 1
ATOM 1159 N N . LYS A 1 150 ? 4.889 -11.222 -23.251 1.00 78.38 150 LYS A N 1
ATOM 1160 C CA . LYS A 1 150 ? 5.733 -12.373 -22.881 1.00 78.38 150 LYS A CA 1
ATOM 1161 C C . LYS A 1 150 ? 4.901 -13.631 -22.666 1.00 78.38 150 LYS A C 1
ATOM 1163 O O . LYS A 1 150 ? 5.235 -14.671 -23.223 1.00 78.38 150 LYS A O 1
ATOM 1168 N N . ILE A 1 151 ? 3.783 -13.524 -21.945 1.00 76.56 151 ILE A N 1
ATOM 1169 C CA . ILE A 1 151 ? 2.851 -14.644 -21.747 1.00 76.56 151 ILE A CA 1
ATOM 1170 C C . ILE A 1 151 ? 2.327 -15.135 -23.099 1.00 76.56 151 ILE A C 1
ATOM 1172 O O . ILE A 1 151 ? 2.409 -16.323 -23.395 1.00 76.56 151 ILE A O 1
ATOM 1176 N N . ARG A 1 152 ? 1.866 -14.227 -23.971 1.00 72.06 152 ARG A N 1
ATOM 1177 C CA . ARG A 1 152 ? 1.376 -14.593 -25.310 1.00 72.06 152 ARG A CA 1
ATOM 1178 C C . ARG A 1 152 ? 2.453 -15.263 -26.174 1.00 72.06 152 ARG A C 1
ATOM 1180 O O . ARG A 1 152 ? 2.141 -16.199 -26.899 1.00 72.06 152 ARG A O 1
ATOM 1187 N N . SER A 1 153 ? 3.700 -14.800 -26.092 1.00 72.62 153 SER A N 1
ATOM 1188 C CA . SER A 1 153 ? 4.835 -15.372 -26.823 1.00 72.62 153 SER A CA 1
ATOM 1189 C C . SER A 1 153 ? 5.241 -16.748 -26.284 1.00 72.62 153 SER A C 1
ATOM 1191 O O 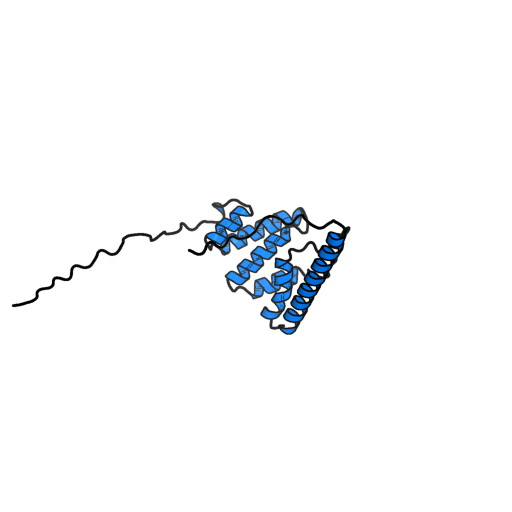. SER A 1 153 ? 5.520 -17.643 -27.074 1.00 72.62 153 SER A O 1
ATOM 1193 N N . ASN A 1 154 ? 5.232 -16.945 -24.962 1.00 61.44 154 ASN A N 1
ATOM 1194 C CA . ASN A 1 154 ? 5.572 -18.224 -24.331 1.00 61.44 154 ASN A CA 1
ATOM 1195 C C . ASN A 1 154 ? 4.462 -19.271 -24.506 1.00 61.44 154 ASN A C 1
ATOM 1197 O O . ASN A 1 154 ? 4.749 -20.445 -24.724 1.00 61.44 154 ASN A O 1
ATOM 1201 N N . CYS A 1 155 ? 3.194 -18.855 -24.486 1.00 53.59 155 CYS A N 1
ATOM 1202 C CA . CYS A 1 155 ? 2.060 -19.721 -24.808 1.00 53.59 155 CYS A CA 1
ATOM 1203 C C . CYS A 1 155 ? 1.942 -20.016 -26.315 1.00 53.59 155 CYS A C 1
ATOM 1205 O O . CYS A 1 155 ? 1.217 -20.925 -26.690 1.00 53.59 155 CYS A O 1
ATOM 1207 N N . GLY A 1 156 ? 2.665 -19.298 -27.182 1.00 51.56 156 GLY A N 1
ATOM 1208 C CA . GLY A 1 156 ? 2.719 -19.563 -28.625 1.00 51.56 156 GLY A CA 1
ATOM 1209 C C . GLY A 1 156 ? 3.534 -20.802 -29.025 1.00 51.56 156 GLY A C 1
ATOM 1210 O O . GLY A 1 156 ? 3.494 -21.188 -30.190 1.00 51.56 156 GLY A O 1
ATOM 1211 N N . ALA A 1 157 ? 4.252 -21.431 -28.083 1.00 49.84 157 ALA A N 1
ATOM 1212 C CA . ALA A 1 157 ? 5.014 -22.669 -28.299 1.00 49.84 157 ALA A CA 1
ATOM 1213 C C . ALA A 1 157 ? 4.335 -23.928 -27.718 1.00 49.84 157 ALA A C 1
ATOM 1215 O O . ALA A 1 157 ? 4.807 -25.040 -27.950 1.00 49.84 157 ALA A O 1
ATOM 1216 N N . ALA A 1 158 ? 3.215 -23.777 -27.003 1.00 43.22 158 ALA A N 1
ATOM 1217 C CA . ALA A 1 158 ? 2.355 -24.881 -26.595 1.00 43.22 158 ALA A CA 1
ATOM 1218 C C . ALA A 1 158 ? 1.027 -24.762 -27.354 1.00 43.22 158 ALA A C 1
ATOM 1220 O O . ALA A 1 158 ? 0.344 -23.748 -27.282 1.00 43.22 158 ALA A O 1
ATOM 1221 N N . ALA A 1 159 ? 0.733 -25.793 -28.140 1.00 40.69 159 ALA A N 1
ATOM 1222 C CA . ALA A 1 159 ? -0.356 -25.917 -29.103 1.00 40.69 159 ALA A CA 1
ATOM 1223 C C . ALA A 1 159 ? -1.736 -25.352 -28.669 1.00 40.69 159 ALA A C 1
ATOM 1225 O O . ALA A 1 159 ? -2.058 -25.303 -27.479 1.00 40.69 159 ALA A O 1
ATOM 1226 N N . PRO A 1 160 ? -2.584 -24.972 -29.652 1.00 44.75 160 PRO A N 1
ATOM 1227 C CA . PRO A 1 160 ? -3.942 -24.488 -29.422 1.00 44.75 160 PRO A CA 1
ATOM 1228 C C . PRO A 1 160 ? -4.798 -25.572 -28.751 1.00 44.75 160 PRO A C 1
ATOM 1230 O O . PRO A 1 160 ? -4.517 -26.757 -28.885 1.00 44.75 160 PRO A O 1
ATOM 1233 N N . TYR A 1 161 ? -5.880 -25.150 -28.092 1.00 48.62 161 TYR A N 1
ATOM 1234 C CA . TYR A 1 161 ? -6.899 -25.982 -27.426 1.00 48.62 161 TYR A CA 1
ATOM 1235 C C . TYR A 1 161 ? -6.581 -26.437 -25.988 1.00 48.62 161 TYR A C 1
ATOM 1237 O O . TYR A 1 161 ? -6.463 -27.623 -25.702 1.00 48.62 161 TYR A O 1
ATOM 1245 N N . ALA A 1 162 ? -6.581 -25.490 -25.044 1.00 42.06 162 ALA A N 1
ATOM 1246 C CA . ALA A 1 162 ? -6.915 -25.769 -23.639 1.00 42.06 162 ALA A CA 1
ATOM 1247 C C . ALA A 1 162 ? -7.507 -24.538 -22.920 1.00 42.06 162 ALA A C 1
ATOM 1249 O O . ALA A 1 162 ? -7.133 -24.220 -21.800 1.00 42.06 162 ALA A O 1
ATOM 1250 N N . CYS A 1 163 ? -8.445 -23.835 -23.562 1.00 38.19 163 CYS A N 1
ATOM 1251 C CA . CYS A 1 163 ? -9.344 -22.891 -22.885 1.00 38.19 163 CYS A CA 1
ATOM 1252 C C . CYS A 1 163 ? -10.791 -23.216 -23.281 1.00 38.19 163 CYS A C 1
ATOM 1254 O O . CYS A 1 163 ? -11.432 -22.464 -24.008 1.00 38.19 163 CYS A O 1
ATOM 1256 N N . HIS A 1 164 ? -11.292 -24.371 -22.837 1.00 43.69 164 HIS A N 1
ATOM 1257 C CA . HIS A 1 164 ? -12.730 -24.624 -22.740 1.00 43.69 164 HIS A CA 1
ATOM 1258 C C . HIS A 1 164 ? -13.12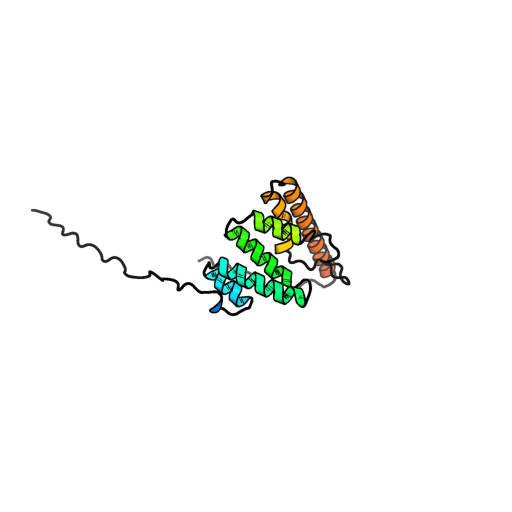6 -24.598 -21.260 1.00 43.69 164 HIS A C 1
ATOM 1260 O O . HIS A 1 164 ? -12.552 -25.323 -20.454 1.00 43.69 164 HIS A O 1
ATOM 1266 N N . GLY A 1 165 ? -14.121 -23.767 -20.936 1.00 38.53 165 GLY A N 1
ATOM 1267 C CA . GLY A 1 165 ? -14.670 -23.556 -19.593 1.00 38.53 165 GLY A CA 1
ATOM 1268 C C . GLY A 1 165 ? -14.180 -22.221 -19.036 1.00 38.53 165 GLY A C 1
ATOM 1269 O O . GLY A 1 165 ? -13.111 -22.147 -18.456 1.00 38.53 165 GLY A O 1
ATOM 1270 N N . LEU A 1 166 ? -14.864 -21.100 -19.244 1.00 37.03 166 LEU A N 1
ATOM 1271 C CA . LEU A 1 166 ? -16.232 -20.851 -18.800 1.00 37.03 166 LEU A CA 1
ATOM 1272 C C . LEU A 1 166 ? -16.954 -19.954 -19.818 1.00 37.03 166 LEU A C 1
ATOM 1274 O O . LEU A 1 166 ? -16.652 -18.768 -19.935 1.00 37.03 166 LEU A O 1
ATOM 1278 N N . SER A 1 167 ? -17.915 -20.521 -20.549 1.00 35.84 167 SER A N 1
ATOM 1279 C CA . SER A 1 167 ? -18.893 -19.730 -21.296 1.00 35.84 167 SER A CA 1
ATOM 1280 C C . SER A 1 167 ? -20.001 -19.320 -20.329 1.00 35.84 167 SER A C 1
ATOM 1282 O O . SER A 1 167 ? -20.655 -20.172 -19.726 1.00 35.84 167 SER A O 1
ATOM 1284 N N . PHE A 1 168 ? -20.180 -18.013 -20.145 1.00 36.03 168 PHE A N 1
ATOM 1285 C CA . PHE A 1 168 ? -21.350 -17.441 -19.489 1.00 36.03 168 PHE A CA 1
ATOM 1286 C C . PHE A 1 168 ? -22.555 -17.662 -20.412 1.00 36.03 168 PHE A C 1
ATOM 1288 O O . PHE A 1 168 ? -22.725 -16.951 -21.402 1.00 36.03 168 PHE A O 1
ATOM 1295 N N . HIS A 1 169 ? -23.409 -18.637 -20.098 1.00 35.81 169 HIS A N 1
ATOM 1296 C CA . HIS A 1 169 ? -24.758 -18.650 -20.653 1.00 35.81 169 HIS A CA 1
ATOM 1297 C C . HIS A 1 169 ? -25.562 -17.540 -19.971 1.00 35.81 169 HIS A C 1
ATOM 1299 O O . HIS A 1 169 ? -25.917 -17.637 -18.799 1.00 35.81 169 HIS A O 1
ATOM 1305 N N . SER A 1 170 ? -25.819 -16.459 -20.709 1.00 35.09 170 SER A N 1
ATOM 1306 C CA . SER A 1 170 ? -26.835 -15.475 -20.350 1.00 35.09 170 SER A CA 1
ATOM 1307 C C . SER A 1 170 ? -28.193 -16.043 -20.758 1.00 35.09 170 SER A C 1
ATOM 1309 O O . SER A 1 170 ? -28.534 -16.085 -21.938 1.00 35.09 170 SER A O 1
ATOM 1311 N N . THR A 1 171 ? -28.941 -16.545 -19.779 1.00 41.88 171 THR A N 1
ATOM 1312 C CA . THR A 1 171 ? -30.359 -16.866 -19.942 1.00 41.88 171 THR A CA 1
ATOM 1313 C C . THR A 1 171 ? -31.124 -15.553 -20.045 1.00 41.88 171 THR A C 1
ATOM 1315 O O . THR A 1 171 ? -31.192 -14.796 -19.078 1.00 41.88 171 THR A O 1
ATOM 1318 N N . THR A 1 172 ? -31.695 -15.282 -21.213 1.00 43.31 172 THR A N 1
ATOM 1319 C CA . THR A 1 172 ? -32.804 -14.334 -21.356 1.00 43.31 172 THR A CA 1
ATOM 1320 C C . THR A 1 172 ? -34.068 -15.122 -21.679 1.00 43.31 172 THR A C 1
ATOM 1322 O O . THR A 1 172 ? -33.998 -16.162 -22.333 1.00 43.31 172 THR A O 1
ATOM 1325 N N . ALA A 1 173 ? -35.153 -14.659 -21.058 1.00 41.19 173 ALA A N 1
ATOM 1326 C CA . ALA A 1 173 ? -36.462 -15.287 -20.912 1.00 41.19 173 ALA A CA 1
ATOM 1327 C C . ALA A 1 173 ? -37.198 -15.569 -22.228 1.00 41.19 173 ALA A C 1
ATOM 1329 O O . ALA A 1 173 ? -36.948 -14.839 -23.214 1.00 41.19 173 ALA A O 1
#

=== Feature glossary ===
A reading guide for the features in this record.

Start from the sequence.

  · This is the polypeptide sequence — one letter per residue, N-terminus first. Length ranges from a few dozen residues for small domains to over a thousand for large multi-domain proteins.

Fold it, and you get atomic coordinates and the backbone conformation that goes with them.

  · Structure coordinates are given as an mmCIF _atom_site loop: one row per atom with element, residue name, chain id, sequence number, and x/y/z position in Å. Only the four main-chain atoms per residue are included here; side chains are omitted to keep the record compact.

  · Backbone dihedral angles. Every residue except chain termini has a φ (preceding-C → N → Cα → C) and a ψ (N → Cα → C → next-N). They are reported in degrees following the IUPAC sign convention. Secondary structure is essentially a statement about which (φ, ψ) basin each residue occupies.

  · The SS8 string is DSSP's per-residue secondary-structure call. α-helix (H) means an i→i+4 H-bond ladder; β-strand (E) means the residue participates in a β-sheet; 3₁₀ (G) and π (I) are tighter and wider helices; T/S are turns/bends; '-' is loop.

  · SS3 is a coarse helix/strand/coil call (letters a/b/c) made by the P-SEA algorithm from inter-Cα distances and dihedrals. It is less detailed than DSSP but needs only Cα positions.

Summarize the fold with a handful of shape descriptors and a per-residue structural alphabet.

  · Radius of gyration (Rg) is the root-mean-square distance of Cα atoms from their centroid — a single number for overall size and compactness. A globular domain of N residues has Rg ≈ 2.2·N^0.38 Å; an extended or disordered chain has a much larger Rg. The Cα contact count is the number of residue pairs whose Cα atoms are within 8 Å and are more than four positions apart in sequence — a standard proxy for tertiary packing density. The bounding box is the smallest axis-aligned box enclosing all Cα atoms.

  · The Foldseek 3Di string encodes local tertiary geometry as a 20-letter alphabet — one character per residue — derived from the relative positions of nearby Cα atoms. Unlike the amino-acid sequence, 3Di is a direct function of the 3D structure, so two proteins with the same fold have similar 3Di strings even at low sequence identity.

  · Solvent-accessible surface area (SASA) is the area in Å² traced out by the centre of a 1.4 Å probe sphere (a water molecule) rolled over the protein's van der Waals surface (Shrake–Rupley / Lee–Richards construction). Buried residues have near-zero SASA; fully exposed residues can exceed 200 Å². The total SASA scales roughly with the number of surface residues.

Ask how reliable the model is.

  · pLDDT (predicted Local Distance Difference Test) is AlphaFold's per-residue confidence score, ranging from 0 to 100. Values above 90 indicate high confidence (typically well-packed cores); 70–90 is confident; 50–70 low confidence; below 50 usually means the region is disordered or the prediction is unreliable there. AlphaFold stores pLDDT in the mmCIF B-factor column.

  · B-factor (Debye–Waller factor) reflects atomic displacement in the crystal lattice. It is an experimental observable (units Å²), not a prediction; low values mean the atom is pinned down, high values mean it moves or is heterogeneous across the crystal.

  · Predicted Aligned Error (PAE) is an AlphaFold confidence matrix: entry (i, j) is the expected error in the position of residue j, in ångströms, when the prediction is superimposed on the true structure at residue i. Low PAE within a block of residues means that block is internally rigid and well-predicted; high PAE between two blocks means their relative placement is uncertain even if each block individually is confident.

Place it in context: what it resembles, what it is annotated as, and how it looks.

  · Nearest PDB neighbors are the top structural matches found by Foldseek when searching this structure against the entire Protein Data Bank. Each hit reports a TM-score (0 to 1; >0.5 almost always implies the same fold) and an E-value. These are *structural* homologs — they may share no detectable sequence similarity.

  · Functional annotations link the protein to curated databases. InterPro entries identify conserved domains and families by matching the sequence against member-database signatures (Pfam, PROSITE, CDD, …). Gene Ontology (GO) terms describe molecular function, biological process, and cellular component in a controlled vocabulary. CATH places the structure in a hierarchical fold classification (Class/Architecture/Topology/Homologous-superfamily). The organism is the source species.

  · Three diagnostic plots accompany the record. The Cα contact map visualizes the tertiary structure as a 2D adjacency matrix (8 Å cutoff, sequence-local contacts suppressed). The Ramachandran plot shows the distribution of backbone (φ, ψ) torsions, with points in the α and β basins reflecting secondary structure content. The PAE plot shows AlphaFold's inter-residue confidence as a color matrix.

  · Six rendered views show the 3D structure from the faces of a cube — i.e. along ±x, ±y, ±z. Rendering representation is drawn randomly per protein from cartoon (secondary-structure ribbons), sticks (backbone bonds), or molecular surface; coloring is either N→C rainbow (blue at the N-terminus through red at the C-terminus) or one color per chain.